Protein AF-A0AAI9TP41-F1 (afdb_monomer_lite)

Organism: Penicillium thymicola (NCBI:txid293382)

Structure (mmCIF, N/CA/C/O backbone):
data_AF-A0AAI9TP41-F1
#
_entry.id   AF-A0AAI9TP41-F1
#
loop_
_atom_site.group_PDB
_atom_site.id
_atom_site.type_symbol
_atom_site.label_atom_id
_atom_site.label_alt_id
_atom_site.label_comp_id
_atom_site.label_asym_id
_atom_site.label_entity_id
_atom_site.label_seq_id
_atom_site.pdbx_PDB_ins_code
_atom_site.Cartn_x
_atom_site.Cartn_y
_atom_site.Cartn_z
_atom_site.occupancy
_atom_site.B_iso_or_equiv
_atom_site.auth_seq_id
_atom_site.auth_comp_id
_atom_site.auth_asym_id
_atom_site.auth_atom_id
_atom_site.pdbx_PDB_model_num
ATOM 1 N N . MET A 1 1 ? -13.756 0.534 -3.628 1.00 63.97 1 MET A N 1
ATOM 2 C CA . MET A 1 1 ? -13.539 1.438 -2.480 1.00 63.97 1 MET A CA 1
ATOM 3 C C . MET A 1 1 ? -13.928 2.862 -2.880 1.00 63.97 1 MET A C 1
ATOM 5 O O . MET A 1 1 ? -13.518 3.280 -3.963 1.00 63.97 1 MET A O 1
ATOM 9 N N . PRO A 1 2 ? -14.742 3.586 -2.086 1.00 73.75 2 PRO A N 1
ATOM 10 C CA . PRO A 1 2 ? -15.076 4.992 -2.338 1.00 73.75 2 PRO A CA 1
ATOM 11 C C . PRO A 1 2 ? -13.822 5.878 -2.419 1.00 73.75 2 PRO A C 1
ATOM 13 O O . PRO A 1 2 ? -12.830 5.598 -1.751 1.00 73.75 2 PRO A O 1
ATOM 16 N N . SER A 1 3 ? -13.861 6.969 -3.194 1.00 75.44 3 SER A N 1
ATOM 17 C CA . SER A 1 3 ? -12.689 7.837 -3.445 1.00 75.44 3 SER A CA 1
ATOM 18 C C . SER A 1 3 ? -12.028 8.365 -2.160 1.00 75.44 3 SER A C 1
ATOM 20 O O . SER A 1 3 ? -10.804 8.365 -2.034 1.00 75.44 3 SER A O 1
ATOM 22 N N . ASN A 1 4 ? -12.835 8.764 -1.172 1.00 84.06 4 ASN A N 1
ATOM 23 C CA . ASN A 1 4 ? -12.335 9.275 0.109 1.00 84.06 4 ASN A CA 1
ATOM 24 C C . ASN A 1 4 ? -11.693 8.182 0.970 1.00 84.06 4 ASN A C 1
ATOM 26 O O . ASN A 1 4 ? -10.695 8.433 1.641 1.00 84.06 4 ASN A O 1
ATOM 30 N N . GLU A 1 5 ? -12.238 6.968 0.929 1.00 86.81 5 GLU A N 1
ATOM 31 C CA . GLU A 1 5 ? -11.675 5.824 1.641 1.00 86.81 5 GLU A CA 1
ATOM 32 C C . GLU A 1 5 ? -10.356 5.397 0.991 1.00 86.81 5 GLU A C 1
ATOM 34 O O . GLU A 1 5 ? -9.343 5.305 1.677 1.00 86.81 5 GLU A O 1
ATOM 39 N N . ARG A 1 6 ? -10.308 5.300 -0.346 1.00 90.06 6 ARG A N 1
ATOM 40 C CA . ARG A 1 6 ? -9.077 4.967 -1.084 1.00 90.06 6 ARG A CA 1
ATOM 41 C C . ARG A 1 6 ? -7.948 5.955 -0.791 1.00 90.06 6 ARG A C 1
ATOM 43 O O . ARG A 1 6 ? -6.801 5.539 -0.638 1.00 90.06 6 ARG A O 1
ATOM 50 N N . LYS A 1 7 ? -8.259 7.250 -0.661 1.00 92.00 7 LYS A N 1
ATOM 51 C CA . LYS A 1 7 ? -7.279 8.263 -0.243 1.00 92.00 7 LYS A CA 1
ATOM 52 C C . LYS A 1 7 ? -6.711 7.967 1.150 1.00 92.00 7 LYS A C 1
ATOM 54 O O . LYS A 1 7 ? -5.492 7.959 1.299 1.00 92.00 7 LYS A O 1
ATOM 59 N N . ARG A 1 8 ? -7.563 7.663 2.135 1.00 93.31 8 ARG A N 1
ATOM 60 C CA . ARG A 1 8 ? -7.132 7.317 3.504 1.00 93.31 8 ARG A CA 1
ATOM 61 C C . ARG A 1 8 ? -6.295 6.042 3.536 1.00 93.31 8 ARG A C 1
ATOM 63 O O . ARG A 1 8 ? -5.252 6.019 4.183 1.00 93.31 8 ARG A O 1
ATOM 70 N N . VAL A 1 9 ? -6.698 5.015 2.787 1.00 94.06 9 VAL A N 1
ATOM 71 C CA . VAL A 1 9 ? -5.926 3.770 2.672 1.00 94.06 9 VAL A CA 1
ATOM 72 C C . VAL A 1 9 ? -4.565 4.029 2.038 1.00 94.06 9 VAL A C 1
ATOM 74 O O . VAL A 1 9 ? -3.560 3.542 2.545 1.00 94.06 9 VAL A O 1
ATOM 77 N N . ARG A 1 10 ? -4.492 4.847 0.982 1.00 94.38 10 ARG A N 1
ATOM 78 C CA . ARG A 1 10 ? -3.218 5.245 0.364 1.00 94.38 10 ARG A CA 1
ATOM 79 C C . ARG A 1 10 ? -2.306 5.976 1.343 1.00 94.38 10 ARG A C 1
ATOM 81 O O . ARG A 1 10 ? -1.119 5.674 1.406 1.00 94.38 10 ARG A O 1
ATOM 88 N N . GLU A 1 11 ? -2.839 6.933 2.094 1.00 93.81 11 GLU A N 1
ATOM 89 C CA . GLU A 1 11 ? -2.076 7.676 3.103 1.00 93.81 11 GLU A CA 1
ATOM 90 C C . GLU A 1 11 ? -1.563 6.744 4.212 1.00 93.81 11 GLU A C 1
ATOM 92 O O . GLU A 1 11 ? -0.383 6.791 4.564 1.00 93.81 11 GLU A O 1
ATOM 97 N N . ALA A 1 12 ? -2.413 5.838 4.711 1.00 94.56 12 ALA A N 1
ATOM 98 C CA . ALA A 1 12 ? -2.024 4.827 5.691 1.00 94.56 12 ALA A CA 1
ATOM 99 C C . ALA A 1 12 ? -0.957 3.868 5.138 1.00 94.56 12 ALA A C 1
ATOM 101 O O . ALA A 1 12 ? 0.028 3.587 5.824 1.00 94.56 12 ALA A O 1
ATOM 102 N N . PHE A 1 13 ? -1.104 3.434 3.884 1.00 94.06 13 PHE A N 1
ATOM 103 C CA . PHE A 1 13 ? -0.147 2.580 3.188 1.00 94.06 13 PHE A CA 1
ATOM 104 C C . PHE A 1 13 ? 1.220 3.256 3.082 1.00 94.06 13 PHE A C 1
ATOM 106 O O . PHE A 1 13 ? 2.215 2.689 3.523 1.00 94.06 13 PHE A O 1
ATOM 113 N N . LEU A 1 14 ? 1.285 4.489 2.569 1.00 92.50 14 LEU A N 1
ATOM 114 C CA . LEU A 1 14 ? 2.545 5.226 2.418 1.00 92.50 14 LEU A CA 1
ATOM 115 C C . LEU A 1 14 ? 3.251 5.468 3.760 1.00 92.50 14 LEU A C 1
ATOM 117 O O . LEU A 1 14 ? 4.478 5.537 3.800 1.00 92.50 14 LEU A O 1
ATOM 121 N N . ARG A 1 15 ? 2.489 5.563 4.855 1.00 92.50 15 ARG A N 1
ATOM 122 C CA . ARG A 1 15 ? 3.020 5.711 6.214 1.00 92.50 15 ARG A CA 1
ATOM 123 C C . ARG A 1 15 ? 3.556 4.398 6.795 1.00 92.50 15 ARG A C 1
ATOM 125 O O . ARG A 1 15 ? 4.609 4.407 7.422 1.00 92.50 15 ARG A O 1
ATOM 132 N N . GLN A 1 16 ? 2.830 3.289 6.643 1.00 90.44 16 GLN A N 1
ATOM 133 C CA . GLN A 1 16 ? 3.116 2.030 7.351 1.00 90.44 16 GLN A CA 1
ATOM 134 C C . GLN A 1 16 ? 3.950 1.039 6.534 1.00 90.44 16 GLN A C 1
ATOM 136 O O . GLN A 1 16 ? 4.802 0.344 7.092 1.00 90.44 16 GLN A O 1
ATOM 141 N N . PHE A 1 17 ? 3.742 0.995 5.215 1.00 88.25 17 PHE A N 1
ATOM 142 C CA . PHE A 1 17 ? 4.400 0.044 4.323 1.00 88.25 17 PHE A CA 1
ATOM 143 C C . PHE A 1 17 ? 5.938 0.099 4.381 1.00 88.25 17 PHE A C 1
ATOM 145 O O . PHE A 1 17 ? 6.556 -0.962 4.412 1.00 88.25 17 PHE A O 1
ATOM 152 N N . PRO A 1 18 ? 6.602 1.274 4.474 1.00 87.00 18 PRO A N 1
ATOM 153 C CA . PRO A 1 18 ? 8.061 1.322 4.594 1.00 87.00 18 PRO A CA 1
ATOM 154 C C . PRO A 1 18 ? 8.606 0.573 5.814 1.00 87.00 18 PRO A C 1
ATOM 156 O O . PRO A 1 18 ? 9.684 -0.015 5.743 1.00 87.00 18 PRO A O 1
ATOM 159 N N . THR A 1 19 ? 7.878 0.597 6.932 1.00 85.62 19 THR A N 1
ATOM 160 C CA . THR A 1 19 ? 8.300 -0.043 8.183 1.00 85.62 19 THR A CA 1
ATOM 161 C C . THR A 1 19 ? 8.190 -1.557 8.079 1.00 85.62 19 THR A C 1
ATOM 163 O O . THR A 1 19 ? 9.171 -2.256 8.326 1.00 85.62 19 THR A O 1
ATOM 166 N N . ILE A 1 20 ? 7.034 -2.068 7.646 1.00 81.44 20 ILE A N 1
ATOM 167 C CA . ILE A 1 20 ? 6.820 -3.516 7.490 1.00 81.44 20 ILE A CA 1
ATOM 168 C C . ILE A 1 20 ? 7.731 -4.099 6.400 1.00 81.44 20 ILE A C 1
ATOM 170 O O . ILE A 1 20 ? 8.318 -5.162 6.590 1.00 81.44 20 ILE A O 1
ATOM 174 N N . TRP A 1 21 ? 7.947 -3.350 5.312 1.00 80.31 21 TRP A N 1
ATOM 175 C CA . TRP A 1 21 ? 8.835 -3.728 4.219 1.00 80.31 21 TRP A CA 1
ATOM 176 C C . TRP A 1 21 ? 10.269 -3.947 4.718 1.00 80.31 21 TRP A C 1
ATOM 178 O O . TRP A 1 21 ? 10.886 -4.973 4.430 1.00 80.31 21 TRP A O 1
ATOM 188 N N . LYS A 1 22 ? 10.793 -3.008 5.519 1.00 79.81 22 LYS A N 1
ATOM 189 C CA . LYS A 1 22 ? 12.133 -3.113 6.123 1.00 79.81 22 LYS A CA 1
ATOM 190 C C . LYS A 1 22 ? 12.266 -4.311 7.057 1.00 79.81 22 LYS A C 1
ATOM 192 O O . LYS A 1 22 ? 13.326 -4.923 7.106 1.00 79.81 22 LYS A O 1
ATOM 197 N N . MET A 1 23 ? 11.200 -4.650 7.775 1.00 77.81 23 MET A N 1
ATOM 198 C CA . MET A 1 23 ? 11.171 -5.793 8.687 1.00 77.81 23 MET A CA 1
ATOM 199 C C . MET A 1 23 ? 11.059 -7.147 7.963 1.00 77.81 23 MET A C 1
ATOM 201 O O . MET A 1 23 ? 11.091 -8.177 8.625 1.00 77.81 23 MET A O 1
ATOM 205 N N . GLY A 1 24 ? 10.931 -7.169 6.629 1.00 74.12 24 GLY A N 1
ATOM 206 C CA . GLY A 1 24 ? 10.765 -8.407 5.861 1.00 74.12 24 GLY A CA 1
ATOM 207 C C . GLY A 1 24 ? 9.324 -8.906 5.777 1.00 74.12 24 GLY A C 1
ATOM 208 O O . GLY A 1 24 ? 9.077 -9.990 5.257 1.00 74.12 24 GLY A O 1
ATOM 209 N N . TYR A 1 25 ? 8.358 -8.118 6.257 1.00 73.62 25 TYR A N 1
ATOM 210 C CA . TYR A 1 25 ? 6.939 -8.439 6.157 1.00 73.62 25 TYR A CA 1
ATOM 211 C C . TYR A 1 25 ? 6.423 -7.989 4.798 1.00 73.62 25 TYR A C 1
ATOM 213 O O . TYR A 1 25 ? 6.121 -6.812 4.580 1.00 73.62 25 TYR A O 1
ATOM 221 N N . PHE A 1 26 ? 6.314 -8.946 3.882 1.00 73.31 26 PHE A N 1
ATOM 222 C CA . PHE A 1 26 ? 5.750 -8.712 2.565 1.00 73.31 26 PHE A CA 1
ATOM 223 C C . PHE A 1 26 ? 4.744 -9.810 2.210 1.00 73.31 26 PHE A C 1
ATOM 225 O O . PHE A 1 26 ? 5.085 -10.986 2.370 1.00 73.31 26 PHE A O 1
ATOM 232 N N . PRO A 1 27 ? 3.512 -9.462 1.781 1.00 69.19 27 PRO A N 1
ATOM 233 C CA . PRO A 1 27 ? 2.555 -10.467 1.344 1.00 69.19 27 PRO A CA 1
ATOM 234 C C . PRO A 1 27 ? 3.131 -11.237 0.158 1.00 69.19 27 PRO A C 1
ATOM 236 O O . PRO A 1 27 ? 3.742 -10.644 -0.731 1.00 69.19 27 PRO A O 1
ATOM 239 N N . GLU A 1 28 ? 2.899 -12.549 0.136 1.00 70.25 28 GLU A N 1
ATOM 240 C CA . GLU A 1 28 ? 3.333 -13.437 -0.952 1.00 70.25 28 GLU A CA 1
ATOM 241 C C . GLU A 1 28 ? 2.878 -12.898 -2.318 1.00 70.25 28 GLU A C 1
ATOM 243 O O . GLU A 1 28 ? 3.634 -12.869 -3.290 1.00 70.25 28 GLU A O 1
ATOM 248 N N . LYS A 1 29 ? 1.646 -12.372 -2.352 1.00 79.38 29 LYS A N 1
ATOM 249 C CA . LYS A 1 29 ? 1.067 -11.699 -3.509 1.00 79.38 29 LYS A CA 1
ATOM 250 C C . LYS A 1 29 ? 0.675 -10.255 -3.173 1.00 79.38 29 LYS A C 1
ATOM 252 O O . LYS A 1 29 ? -0.379 -10.038 -2.562 1.00 79.38 29 LYS A O 1
ATOM 257 N N . PRO A 1 30 ? 1.453 -9.259 -3.629 1.00 82.81 30 PRO A N 1
ATOM 258 C CA . PRO A 1 30 ? 1.104 -7.842 -3.527 1.00 82.81 30 PRO A CA 1
ATOM 259 C C . PRO A 1 30 ? -0.167 -7.605 -4.327 1.00 82.81 30 PRO A C 1
ATOM 261 O O . PRO A 1 30 ? -0.193 -7.765 -5.545 1.00 82.81 30 PRO A O 1
ATOM 264 N N . SER A 1 31 ? -1.259 -7.373 -3.612 1.00 88.50 31 SER A N 1
ATOM 265 C CA . SER A 1 31 ? -2.597 -7.370 -4.192 1.00 88.50 31 SER A CA 1
ATOM 266 C C . SER A 1 31 ? -3.565 -6.601 -3.300 1.00 88.50 31 SER A C 1
ATOM 268 O O . SER A 1 31 ? -3.354 -6.542 -2.084 1.00 88.50 31 SER A O 1
ATOM 270 N N . PRO A 1 32 ? -4.687 -6.093 -3.834 1.00 89.81 32 PRO A N 1
ATOM 271 C CA . PRO A 1 32 ? -5.714 -5.467 -3.005 1.00 89.81 32 PRO A CA 1
ATOM 272 C C . PRO A 1 32 ? -6.239 -6.403 -1.904 1.00 89.81 32 PRO A C 1
ATOM 274 O O . PRO A 1 32 ? -6.526 -5.953 -0.804 1.00 89.81 32 PRO A O 1
ATOM 277 N N . SER A 1 33 ? -6.286 -7.717 -2.158 1.00 89.25 33 SER A N 1
ATOM 278 C CA . SER A 1 33 ? -6.702 -8.737 -1.179 1.00 89.25 33 SER A CA 1
ATOM 279 C C . SER A 1 33 ? -5.753 -8.907 0.008 1.00 89.25 33 SER A C 1
ATOM 281 O O . SER A 1 33 ? -6.124 -9.530 0.996 1.00 89.25 33 SER A O 1
ATOM 283 N N . SER A 1 34 ? -4.535 -8.370 -0.077 1.00 89.75 34 SER A N 1
ATOM 284 C CA . SER A 1 34 ? -3.572 -8.373 1.030 1.00 89.75 34 SER A CA 1
ATOM 285 C C . SER A 1 34 ? -3.673 -7.133 1.926 1.00 89.75 34 SER A C 1
ATOM 287 O O . SER A 1 34 ? -2.883 -6.995 2.858 1.00 89.75 34 SER A O 1
ATOM 289 N N . LEU A 1 35 ? -4.650 -6.250 1.674 1.00 91.44 35 LEU A N 1
ATOM 290 C CA . LEU A 1 35 ? -4.964 -5.092 2.508 1.00 91.44 35 LEU A CA 1
ATOM 291 C C . LEU A 1 35 ? -6.368 -5.208 3.091 1.00 91.44 35 LEU A C 1
ATOM 293 O O . LEU A 1 35 ? -7.348 -5.366 2.365 1.00 91.44 35 LEU A O 1
ATOM 297 N N . ILE A 1 36 ? -6.466 -5.044 4.405 1.00 92.06 36 ILE A N 1
ATOM 298 C CA . ILE A 1 36 ? -7.739 -4.902 5.106 1.00 92.06 36 ILE A CA 1
ATOM 299 C C . ILE A 1 36 ? -7.766 -3.515 5.735 1.00 92.06 36 ILE A C 1
ATOM 301 O O . ILE A 1 36 ? -6.900 -3.167 6.537 1.00 92.06 36 ILE A O 1
ATOM 305 N N . TRP A 1 37 ? -8.758 -2.720 5.350 1.00 93.88 37 TRP A N 1
ATOM 306 C CA . TRP A 1 37 ? -8.991 -1.396 5.908 1.00 93.88 37 TRP A CA 1
ATOM 307 C C . TRP A 1 37 ? -10.108 -1.454 6.947 1.00 93.88 37 TRP A C 1
ATOM 309 O O . TRP A 1 37 ? -11.231 -1.844 6.629 1.00 93.88 37 TRP A O 1
ATOM 319 N N . ASP A 1 38 ? -9.805 -1.048 8.178 1.00 92.88 38 ASP A N 1
ATOM 320 C CA . ASP A 1 38 ? -10.802 -0.883 9.229 1.00 92.88 38 ASP A CA 1
ATOM 321 C C . ASP A 1 38 ? -11.245 0.584 9.298 1.00 92.88 38 ASP A C 1
ATOM 323 O O . ASP A 1 38 ? -10.530 1.459 9.790 1.00 92.88 38 ASP A O 1
ATOM 327 N N . ASN A 1 39 ? -12.456 0.848 8.806 1.00 88.38 39 ASN A N 1
ATOM 328 C CA . ASN A 1 39 ? -13.055 2.181 8.802 1.00 88.38 39 ASN A CA 1
ATOM 329 C C . ASN A 1 39 ? -13.316 2.746 10.210 1.00 88.38 39 ASN A C 1
ATOM 331 O O . ASN A 1 39 ? -13.364 3.967 10.355 1.00 88.38 39 ASN A O 1
ATOM 335 N N . ASN A 1 40 ? -13.487 1.897 11.228 1.00 90.56 40 ASN A N 1
ATOM 336 C CA . ASN A 1 40 ? -13.821 2.338 12.584 1.00 90.56 40 ASN A CA 1
ATOM 337 C C . ASN A 1 40 ? -12.587 2.850 13.326 1.00 90.56 40 ASN A C 1
ATOM 339 O O . ASN A 1 40 ? -12.653 3.850 14.037 1.00 90.56 40 ASN A O 1
ATOM 343 N N . THR A 1 41 ? -11.457 2.166 13.151 1.00 91.62 41 THR A N 1
ATOM 344 C CA . THR A 1 41 ? -10.195 2.495 13.831 1.00 91.62 41 THR A CA 1
ATOM 345 C C . THR A 1 41 ? -9.245 3.313 12.957 1.00 91.62 41 THR A C 1
ATOM 347 O O . THR A 1 41 ? -8.306 3.925 13.464 1.00 91.62 41 THR A O 1
ATOM 350 N N . GLY A 1 42 ? -9.466 3.339 11.639 1.00 88.88 42 GLY A N 1
ATOM 351 C CA . GLY A 1 42 ? -8.534 3.921 10.677 1.00 88.88 42 GLY A CA 1
ATOM 352 C C . GLY A 1 42 ? -7.240 3.111 10.532 1.00 88.88 42 GLY A C 1
ATOM 353 O O . GLY A 1 42 ? -6.210 3.659 10.120 1.00 88.88 42 GLY A O 1
ATOM 354 N N . ALA A 1 43 ? -7.269 1.831 10.913 1.00 92.38 43 ALA A N 1
ATOM 355 C CA . ALA A 1 43 ? -6.134 0.927 10.819 1.00 92.38 43 ALA A CA 1
ATOM 356 C C . ALA A 1 43 ? -6.078 0.241 9.446 1.00 92.38 43 ALA A C 1
ATOM 358 O O . ALA A 1 43 ? -7.090 -0.186 8.889 1.00 92.38 43 ALA A O 1
ATOM 359 N N . LEU A 1 44 ? -4.860 0.117 8.914 1.00 93.62 44 LEU A N 1
ATOM 360 C CA . LEU A 1 44 ? -4.567 -0.669 7.723 1.00 93.62 44 LEU A CA 1
ATOM 361 C C . LEU A 1 44 ? -3.809 -1.926 8.149 1.00 93.62 44 LEU A C 1
ATOM 363 O O . LEU A 1 44 ? -2.726 -1.839 8.725 1.00 93.62 44 LEU A O 1
ATOM 367 N N . TYR A 1 45 ? -4.380 -3.085 7.854 1.00 91.19 45 TYR A N 1
ATOM 368 C CA . TYR A 1 45 ? -3.761 -4.375 8.112 1.00 91.19 45 TYR A CA 1
ATOM 369 C C . TYR A 1 45 ? -3.241 -4.965 6.809 1.00 91.19 45 TYR A C 1
ATOM 371 O O . TYR A 1 45 ? -3.933 -4.981 5.791 1.00 91.19 45 TYR A O 1
ATOM 379 N N . PHE A 1 46 ? -2.022 -5.482 6.872 1.00 88.62 46 PHE A N 1
ATOM 380 C CA . PHE A 1 46 ? -1.418 -6.276 5.814 1.00 88.62 46 PHE A CA 1
ATOM 381 C C . PHE A 1 46 ? -1.629 -7.747 6.173 1.00 88.62 46 PHE A C 1
ATOM 383 O O . PHE A 1 46 ? -1.421 -8.124 7.325 1.00 88.62 46 PHE A O 1
ATOM 390 N N . VAL A 1 47 ? -2.083 -8.567 5.226 1.00 87.12 47 VAL A N 1
ATOM 391 C CA . VAL A 1 47 ? -2.407 -9.987 5.455 1.00 87.12 47 VAL A CA 1
ATOM 392 C C . VAL A 1 47 ? -1.842 -10.873 4.344 1.00 87.12 47 VAL A C 1
ATOM 394 O O . VAL A 1 47 ? -1.442 -10.381 3.293 1.00 87.12 47 VAL A O 1
ATOM 397 N N . GLY A 1 48 ? -1.828 -12.193 4.558 1.00 79.38 48 GLY A N 1
ATOM 398 C CA . GLY A 1 48 ? -1.350 -13.151 3.551 1.00 79.38 48 GLY A CA 1
ATOM 399 C C . GLY A 1 48 ? 0.162 -13.395 3.585 1.00 79.38 48 GLY A C 1
ATOM 400 O O . GLY A 1 48 ? 0.796 -13.504 2.542 1.00 79.38 48 GLY A O 1
ATOM 401 N N . PHE A 1 49 ? 0.742 -13.489 4.785 1.00 76.50 49 PHE A N 1
ATOM 402 C CA . PHE A 1 49 ? 2.171 -13.759 5.009 1.00 76.50 49 PH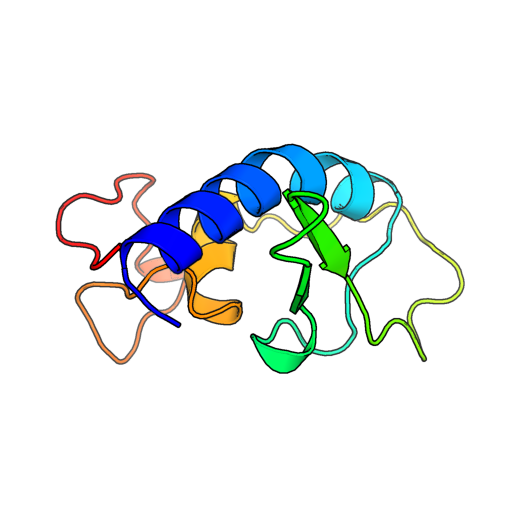E A CA 1
ATOM 403 C C . PHE A 1 49 ? 2.516 -15.257 5.103 1.00 76.50 49 PHE A C 1
ATOM 405 O O . PHE A 1 49 ? 3.464 -15.619 5.798 1.00 76.50 49 PHE A O 1
ATOM 412 N N . ARG A 1 50 ? 1.710 -16.144 4.499 1.00 64.50 50 ARG A N 1
ATOM 413 C CA . ARG A 1 50 ? 1.766 -17.597 4.759 1.00 64.50 50 ARG A CA 1
ATOM 414 C C . ARG A 1 50 ? 3.167 -18.183 4.527 1.00 64.50 50 ARG A C 1
ATOM 416 O O . ARG A 1 50 ? 3.608 -18.976 5.352 1.00 64.50 50 ARG A O 1
ATOM 423 N N . ASP A 1 51 ? 3.868 -17.698 3.505 1.00 63.97 51 ASP A N 1
ATOM 424 C CA . ASP A 1 51 ? 5.202 -18.174 3.118 1.00 63.97 51 ASP A CA 1
ATOM 425 C C . ASP A 1 51 ? 6.317 -17.144 3.388 1.00 63.97 51 ASP A C 1
ATOM 427 O O . ASP A 1 51 ? 7.437 -17.271 2.901 1.00 63.97 51 ASP A O 1
ATOM 431 N N . SER A 1 52 ? 6.037 -16.110 4.188 1.00 62.62 52 SER A N 1
ATOM 432 C CA . SER A 1 52 ? 6.990 -15.024 4.477 1.00 62.62 52 SER A CA 1
ATOM 433 C C . SER A 1 52 ? 7.951 -15.345 5.633 1.00 62.62 52 SER A C 1
ATOM 435 O O . SER A 1 52 ? 8.627 -14.444 6.130 1.00 62.62 52 SER A O 1
ATOM 437 N N . MET A 1 53 ? 8.005 -16.603 6.093 1.00 64.62 53 MET A N 1
ATOM 438 C CA . MET A 1 53 ? 8.941 -17.040 7.130 1.00 64.62 53 MET A CA 1
ATOM 439 C C . MET A 1 53 ? 10.184 -17.725 6.539 1.00 64.62 53 MET A C 1
ATOM 441 O O . MET A 1 53 ? 10.043 -18.627 5.715 1.00 64.62 53 MET A O 1
ATOM 445 N N . PRO A 1 54 ? 11.395 -17.390 7.023 1.00 69.25 54 PRO A N 1
ATOM 446 C CA . PRO A 1 54 ? 11.682 -16.379 8.045 1.00 69.25 54 PRO A CA 1
ATOM 447 C C . PRO A 1 54 ? 11.533 -14.949 7.502 1.00 69.25 54 PRO A C 1
ATOM 449 O O . PRO A 1 54 ? 11.839 -14.696 6.339 1.00 69.25 54 PRO A O 1
ATOM 452 N N . PHE A 1 55 ? 11.129 -14.004 8.361 1.00 67.00 55 PHE A N 1
ATOM 453 C CA . PHE A 1 55 ? 11.114 -12.579 8.018 1.00 67.00 55 PHE A CA 1
ATOM 454 C C . PHE A 1 55 ? 12.547 -12.102 7.777 1.00 67.00 55 PHE A C 1
ATOM 456 O O . PHE A 1 55 ? 13.295 -11.809 8.711 1.00 67.00 55 PHE A O 1
ATOM 463 N N . GLN A 1 56 ? 12.958 -12.078 6.514 1.00 67.38 56 GLN A N 1
ATOM 464 C CA . GLN A 1 56 ? 14.265 -11.577 6.116 1.00 67.38 56 GLN A CA 1
ATOM 465 C C . GLN A 1 56 ? 14.128 -10.107 5.722 1.00 67.38 56 GLN A C 1
ATOM 467 O O . GLN A 1 56 ? 13.275 -9.793 4.887 1.00 67.38 56 GLN A O 1
ATOM 472 N N . PRO A 1 57 ? 14.952 -9.199 6.284 1.00 68.44 57 PRO A N 1
ATOM 473 C CA . PRO A 1 57 ? 14.956 -7.801 5.885 1.00 68.44 57 PRO A CA 1
ATOM 474 C C . PRO A 1 57 ? 15.028 -7.693 4.369 1.00 68.44 57 PRO A C 1
ATOM 476 O O . PRO A 1 57 ? 15.914 -8.270 3.730 1.00 68.44 57 PRO A O 1
ATOM 479 N N . ASN A 1 58 ? 14.073 -6.972 3.787 1.00 65.38 58 ASN A N 1
ATOM 480 C CA . ASN A 1 58 ? 13.923 -6.925 2.344 1.00 65.38 58 ASN A CA 1
ATOM 481 C C . ASN A 1 58 ? 14.924 -5.918 1.751 1.00 65.38 58 ASN A C 1
ATOM 483 O O . ASN A 1 58 ? 14.572 -4.831 1.294 1.00 65.38 58 ASN A O 1
ATOM 487 N N . ASN A 1 59 ? 16.206 -6.292 1.800 1.00 62.00 59 ASN A N 1
ATOM 488 C CA . ASN A 1 59 ? 17.352 -5.515 1.321 1.00 62.00 59 ASN A CA 1
ATOM 489 C C . ASN A 1 59 ? 17.479 -5.537 -0.215 1.00 62.00 59 ASN A C 1
ATOM 491 O O . ASN A 1 59 ? 18.407 -4.948 -0.765 1.00 62.00 59 ASN A O 1
ATOM 495 N N . GLN A 1 60 ? 16.584 -6.250 -0.914 1.00 56.66 60 GLN A N 1
ATOM 496 C CA . GLN A 1 60 ? 16.756 -6.600 -2.327 1.00 56.66 60 GLN A CA 1
ATOM 497 C C . GLN A 1 60 ? 15.802 -5.882 -3.286 1.00 56.66 60 GLN A C 1
ATOM 499 O O . GLN A 1 60 ? 16.171 -5.665 -4.445 1.00 56.66 60 GLN A O 1
ATOM 504 N N . SER A 1 61 ? 14.594 -5.485 -2.865 1.00 66.25 61 SER A N 1
ATOM 505 C CA . SER A 1 61 ? 13.722 -4.772 -3.805 1.00 66.25 61 SER A CA 1
ATOM 506 C C . SER A 1 61 ? 14.210 -3.353 -4.022 1.00 66.25 61 SER A C 1
ATOM 508 O O . SER A 1 61 ? 14.167 -2.503 -3.136 1.00 66.25 61 SER A O 1
ATOM 510 N N . ARG A 1 62 ? 14.596 -3.087 -5.265 1.00 70.19 62 ARG A N 1
ATOM 511 C CA . ARG A 1 62 ? 14.861 -1.741 -5.773 1.00 70.19 62 ARG A CA 1
ATOM 512 C C . ARG A 1 62 ? 13.576 -0.992 -6.149 1.00 70.19 62 ARG A C 1
ATOM 514 O O . ARG A 1 62 ? 13.670 0.106 -6.683 1.00 70.19 62 ARG A O 1
ATOM 521 N N . LYS A 1 63 ? 12.388 -1.583 -5.942 1.00 83.06 63 LYS A N 1
ATOM 522 C CA . LYS A 1 63 ? 11.110 -0.967 -6.326 1.00 83.06 63 LYS A CA 1
ATOM 523 C C . LYS A 1 63 ? 10.774 0.181 -5.362 1.00 83.06 63 LYS A C 1
ATOM 525 O O . LYS A 1 63 ? 10.594 -0.083 -4.170 1.00 83.06 63 LYS A O 1
ATOM 530 N N . PRO A 1 64 ? 10.657 1.432 -5.845 1.00 85.88 64 PRO A N 1
ATOM 531 C CA . PRO A 1 64 ? 10.304 2.570 -5.002 1.00 85.88 64 PRO A CA 1
ATOM 532 C C . PRO A 1 64 ? 8.933 2.395 -4.343 1.00 85.88 64 PRO A C 1
ATOM 534 O O . PRO A 1 64 ? 8.027 1.806 -4.929 1.00 85.88 64 PRO A O 1
ATOM 537 N N . LEU A 1 65 ? 8.745 2.974 -3.153 1.00 84.81 65 LEU A N 1
ATOM 538 C CA . LEU A 1 65 ? 7.511 2.856 -2.363 1.00 84.81 65 LEU A CA 1
ATOM 539 C C . LEU A 1 65 ? 6.236 3.126 -3.179 1.00 84.81 65 LEU A C 1
ATOM 541 O O . LEU A 1 65 ? 5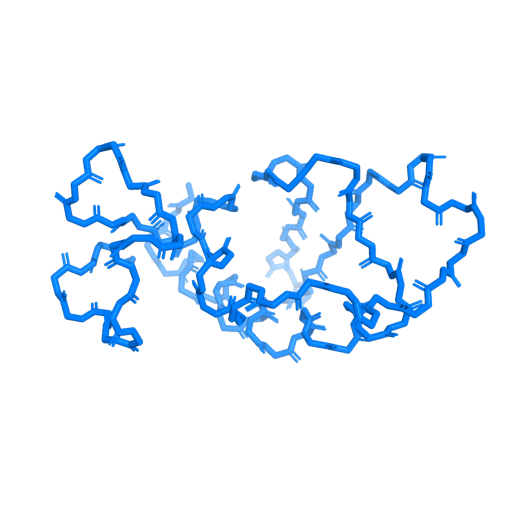.307 2.326 -3.176 1.00 84.81 65 LEU A O 1
ATOM 545 N N . LYS A 1 66 ? 6.189 4.254 -3.894 1.00 88.81 66 LYS A N 1
ATOM 546 C CA . LYS A 1 66 ? 4.996 4.668 -4.651 1.00 88.81 66 LYS A CA 1
ATOM 547 C C . LYS A 1 66 ? 4.723 3.773 -5.861 1.00 88.81 66 LYS A C 1
ATOM 549 O O . LYS A 1 66 ? 3.574 3.654 -6.274 1.00 88.81 66 LYS A O 1
ATOM 554 N N . ALA A 1 67 ? 5.747 3.105 -6.391 1.00 89.56 67 ALA A N 1
ATOM 555 C CA . ALA A 1 67 ? 5.591 2.174 -7.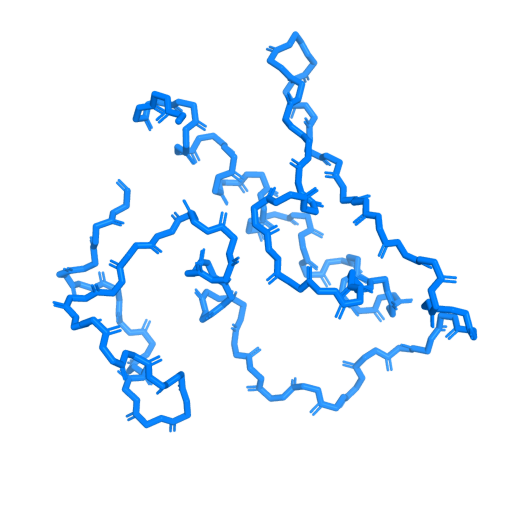500 1.00 89.56 67 ALA A CA 1
ATOM 556 C C . ALA A 1 67 ? 4.821 0.904 -7.096 1.00 89.56 67 ALA A C 1
ATOM 558 O O . ALA A 1 67 ? 4.406 0.160 -7.977 1.00 89.56 67 ALA A O 1
ATOM 559 N N . TRP A 1 68 ? 4.628 0.651 -5.794 1.00 89.19 68 TRP A N 1
ATOM 560 C CA . TRP A 1 68 ? 3.782 -0.432 -5.284 1.00 89.19 68 TRP A CA 1
ATOM 561 C C . TRP A 1 68 ? 2.287 -0.103 -5.273 1.00 89.19 68 TRP A C 1
ATOM 563 O O . TRP A 1 68 ? 1.474 -1.013 -5.196 1.00 89.19 68 TRP A O 1
ATOM 573 N N . LEU A 1 69 ? 1.894 1.173 -5.342 1.00 92.12 69 LEU A N 1
ATOM 574 C CA . LEU A 1 69 ? 0.484 1.569 -5.230 1.00 92.12 69 LEU A CA 1
ATOM 575 C C . LEU A 1 69 ? -0.452 0.879 -6.249 1.00 92.12 69 LEU A C 1
ATOM 577 O O . LEU A 1 69 ? -1.565 0.531 -5.846 1.00 92.12 69 LEU A O 1
ATOM 581 N N . PRO A 1 70 ? -0.050 0.640 -7.516 1.00 91.25 70 PRO A N 1
ATOM 582 C CA . PRO A 1 70 ? -0.877 -0.093 -8.475 1.00 91.25 70 PRO A CA 1
ATOM 583 C C . PRO A 1 70 ? -1.130 -1.543 -8.089 1.00 91.25 70 PRO A C 1
ATOM 585 O O . PRO A 1 70 ? -2.260 -2.008 -8.220 1.00 91.25 70 PRO A O 1
ATOM 588 N N . ASP A 1 71 ? -0.123 -2.231 -7.546 1.00 89.75 71 ASP A N 1
ATOM 589 C CA . ASP A 1 71 ? -0.251 -3.623 -7.107 1.00 89.75 71 ASP A CA 1
ATOM 590 C C . ASP A 1 71 ? -1.349 -3.774 -6.041 1.00 89.75 71 ASP A C 1
ATOM 592 O O . ASP A 1 71 ? -1.968 -4.823 -5.930 1.00 89.75 71 ASP A O 1
ATOM 596 N N . PHE A 1 72 ? -1.644 -2.708 -5.293 1.00 90.75 72 PHE A N 1
ATOM 597 C CA . PHE A 1 72 ? -2.661 -2.681 -4.245 1.00 90.75 72 PHE A CA 1
ATOM 598 C C . PHE A 1 72 ? -3.978 -1.968 -4.646 1.00 90.75 72 PHE A C 1
ATOM 600 O O . PHE A 1 72 ? -4.812 -1.723 -3.779 1.00 90.75 72 PHE A O 1
ATOM 607 N N . ASP A 1 73 ? -4.196 -1.618 -5.928 1.00 91.19 73 ASP A N 1
ATOM 608 C CA . ASP A 1 73 ? -5.324 -0.774 -6.423 1.00 91.19 73 ASP A CA 1
ATOM 609 C C . ASP A 1 73 ? -5.464 0.564 -5.658 1.00 91.19 73 ASP A C 1
ATOM 611 O O . ASP A 1 73 ? -6.545 1.151 -5.530 1.00 91.19 73 ASP A O 1
ATOM 615 N N . LEU A 1 74 ? -4.337 1.080 -5.154 1.00 92.88 74 LEU A N 1
ATOM 616 C CA . LEU A 1 74 ? -4.252 2.369 -4.468 1.00 92.88 74 LEU A CA 1
ATOM 617 C C . LEU A 1 74 ? -3.895 3.510 -5.415 1.00 92.88 74 LEU A C 1
ATOM 619 O O . LEU A 1 74 ? -4.016 4.666 -5.028 1.00 92.88 74 LEU A O 1
ATOM 623 N N . ALA A 1 75 ? -3.457 3.229 -6.634 1.00 92.12 75 ALA A N 1
ATOM 624 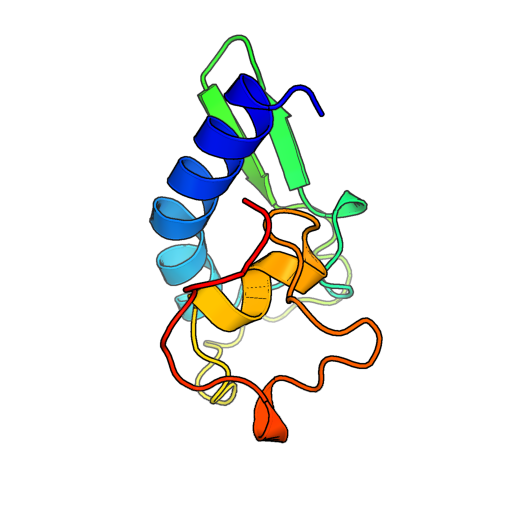C CA . ALA A 1 75 ? -3.341 4.202 -7.712 1.00 92.12 75 ALA A CA 1
ATOM 625 C C . ALA A 1 75 ? -3.386 3.458 -9.046 1.00 92.12 75 ALA A C 1
ATOM 627 O O . ALA A 1 75 ? -2.965 2.308 -9.110 1.00 92.12 75 ALA A O 1
ATOM 628 N N . ARG A 1 76 ? -3.861 4.096 -10.114 1.00 91.12 76 ARG A N 1
ATOM 629 C CA . ARG A 1 76 ? -3.779 3.531 -11.463 1.00 91.12 76 ARG A CA 1
ATOM 630 C C . ARG A 1 76 ? -2.845 4.379 -12.321 1.00 91.12 76 ARG A C 1
ATOM 632 O O . ARG A 1 76 ? -3.060 5.593 -12.397 1.00 91.12 76 ARG A O 1
ATOM 639 N N . PRO A 1 77 ? -1.815 3.772 -12.925 1.00 91.06 77 PRO A N 1
ATOM 640 C CA . PRO A 1 77 ? -0.966 4.461 -13.883 1.00 91.06 77 PRO A CA 1
ATOM 641 C C . PRO A 1 77 ? -1.786 4.861 -15.125 1.00 91.06 77 PRO A C 1
ATOM 643 O O . PRO A 1 77 ? -2.859 4.300 -15.357 1.00 91.06 77 PRO A O 1
ATOM 646 N N . PRO A 1 78 ? -1.313 5.841 -15.911 1.00 87.94 78 PRO A N 1
ATOM 647 C CA . PRO A 1 78 ? -2.023 6.320 -17.099 1.00 87.94 78 PRO A CA 1
ATOM 648 C C . PRO A 1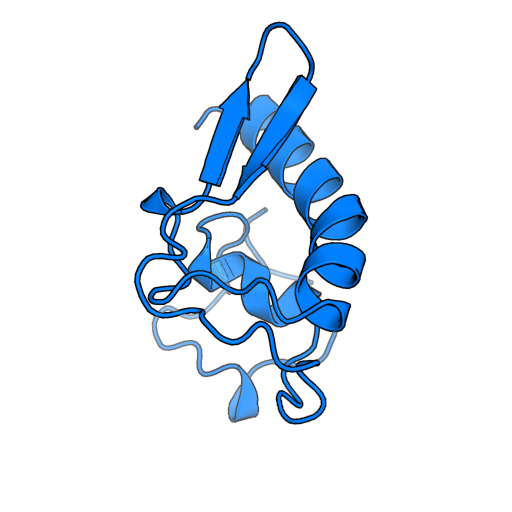 78 ? -2.099 5.284 -18.232 1.00 87.94 78 PRO A C 1
ATOM 650 O O . PRO A 1 78 ? -2.959 5.404 -19.098 1.00 87.94 78 PRO A O 1
ATOM 653 N N . GLN A 1 79 ? -1.223 4.277 -18.218 1.00 86.81 79 GLN A N 1
ATOM 654 C CA . GLN A 1 79 ? -1.173 3.196 -19.203 1.00 86.81 79 GLN A CA 1
ATOM 655 C C . GLN A 1 79 ? -1.535 1.849 -18.566 1.00 86.81 79 GLN A C 1
ATOM 657 O O . GLN A 1 79 ? -1.185 1.592 -17.411 1.00 86.81 79 GLN A O 1
ATOM 662 N N . GLU A 1 80 ? -2.238 0.998 -19.315 1.00 82.62 80 GLU A N 1
ATOM 663 C CA . GLU A 1 80 ? -2.727 -0.299 -18.828 1.00 82.62 80 GLU A CA 1
ATOM 664 C C . GLU A 1 80 ? -1.603 -1.332 -18.648 1.00 82.62 80 GLU A C 1
ATOM 666 O O . GLU A 1 80 ? -1.650 -2.140 -17.723 1.00 82.62 80 GLU A O 1
ATOM 671 N N . ASP A 1 81 ? -0.557 -1.271 -19.472 1.00 86.50 81 ASP A N 1
ATOM 672 C CA . ASP A 1 81 ? 0.587 -2.187 -19.503 1.00 86.50 81 ASP A CA 1
ATOM 673 C C . ASP A 1 81 ? 1.780 -1.701 -18.658 1.00 86.50 81 ASP A C 1
ATOM 675 O O . ASP A 1 81 ? 2.938 -1.976 -18.963 1.00 86.50 81 ASP A O 1
ATOM 679 N N . PHE A 1 82 ? 1.509 -0.984 -17.565 1.00 86.94 82 PHE A N 1
ATOM 680 C CA . PHE A 1 82 ? 2.533 -0.397 -16.700 1.00 86.94 82 PHE A CA 1
ATOM 681 C C . PHE A 1 82 ? 3.530 -1.423 -16.130 1.00 86.94 82 PHE A C 1
ATOM 683 O O . PHE A 1 82 ? 3.201 -2.287 -15.312 1.00 86.94 82 PHE A O 1
ATOM 690 N N . ILE A 1 83 ? 4.800 -1.239 -16.475 1.00 88.31 83 ILE A N 1
ATOM 691 C CA . ILE A 1 83 ? 5.966 -1.953 -15.972 1.00 88.31 83 ILE A CA 1
ATOM 692 C C . ILE A 1 83 ? 6.797 -0.975 -15.140 1.00 88.31 83 ILE A C 1
ATOM 694 O O . ILE A 1 83 ? 7.543 -0.147 -15.662 1.00 88.31 83 ILE A O 1
ATOM 698 N N . TRP A 1 84 ? 6.769 -1.128 -13.814 1.00 87.56 84 TRP A N 1
ATOM 699 C CA . TRP A 1 84 ? 7.438 -0.192 -12.896 1.00 87.56 84 TRP A CA 1
ATOM 700 C C . TRP A 1 84 ? 8.930 0.049 -13.187 1.00 87.56 84 TRP A C 1
ATOM 702 O O . TRP A 1 84 ? 9.437 1.120 -12.887 1.00 87.56 84 TRP A O 1
ATOM 712 N N . ARG A 1 85 ? 9.656 -0.922 -13.758 1.00 86.50 85 ARG A N 1
ATOM 713 C CA . ARG A 1 85 ? 11.084 -0.761 -14.099 1.00 86.50 85 ARG A CA 1
ATOM 714 C C . ARG A 1 85 ? 11.333 0.135 -15.311 1.00 86.50 85 ARG A C 1
ATOM 716 O O . ARG A 1 85 ? 12.458 0.591 -15.476 1.00 86.50 85 ARG A O 1
ATOM 723 N N . LYS A 1 86 ? 10.335 0.298 -16.177 1.00 88.56 86 LYS A N 1
ATOM 724 C CA . LYS A 1 86 ? 10.440 1.026 -17.448 1.00 88.56 86 LYS A CA 1
ATOM 725 C C . LYS A 1 86 ? 9.703 2.358 -17.390 1.00 88.56 86 LYS A C 1
ATOM 727 O O . LYS A 1 86 ? 10.227 3.362 -17.850 1.00 88.56 86 LYS A O 1
ATOM 732 N N . ASP A 1 87 ? 8.526 2.352 -16.774 1.00 87.06 87 ASP A N 1
ATOM 733 C CA . ASP A 1 87 ? 7.545 3.426 -16.937 1.00 87.06 87 ASP A CA 1
ATOM 734 C C . ASP A 1 87 ? 7.457 4.358 -15.728 1.00 87.06 87 ASP A C 1
ATOM 736 O O . ASP A 1 87 ? 6.868 5.436 -15.792 1.00 87.06 87 ASP A O 1
ATOM 740 N N . TYR A 1 88 ? 8.021 3.952 -14.589 1.00 88.19 88 TYR A N 1
ATOM 741 C CA . TYR A 1 88 ? 7.989 4.765 -13.383 1.00 88.19 88 TYR A CA 1
ATOM 742 C C . TYR A 1 88 ? 9.056 5.864 -13.441 1.00 88.19 88 TYR A C 1
ATOM 744 O O . TYR A 1 88 ? 10.250 5.590 -13.362 1.00 88.19 88 TYR A O 1
ATOM 752 N N . THR A 1 89 ? 8.610 7.117 -13.506 1.00 86.56 89 THR A N 1
ATOM 753 C CA . THR A 1 89 ? 9.470 8.311 -13.590 1.00 86.56 89 THR A CA 1
ATOM 754 C C . THR A 1 89 ? 9.578 9.072 -12.266 1.00 86.56 89 THR A C 1
ATOM 756 O O . THR A 1 89 ? 9.900 10.255 -12.261 1.00 86.56 89 THR A O 1
ATOM 759 N N . GLU A 1 90 ? 9.226 8.443 -11.137 1.00 82.75 90 GLU A N 1
ATOM 760 C CA . GLU A 1 90 ? 9.059 9.079 -9.810 1.00 82.75 90 GLU A CA 1
ATOM 761 C C . GLU A 1 90 ? 7.965 10.158 -9.720 1.00 82.75 90 GLU A C 1
ATOM 763 O O . GLU A 1 90 ? 7.510 10.508 -8.625 1.00 82.75 90 GLU A O 1
ATOM 768 N N . ASN A 1 91 ? 7.470 10.614 -10.867 1.00 85.44 91 ASN A N 1
ATOM 769 C CA . ASN A 1 91 ? 6.357 11.521 -11.016 1.00 85.44 91 ASN A CA 1
ATOM 770 C C . ASN A 1 91 ? 5.040 10.739 -11.138 1.00 85.44 91 ASN A C 1
ATOM 772 O O . ASN A 1 91 ? 4.906 9.825 -11.949 1.00 85.44 91 ASN A O 1
ATOM 776 N N . MET A 1 92 ? 4.049 11.124 -10.333 1.00 84.38 92 MET A N 1
ATOM 777 C CA . MET A 1 92 ? 2.699 10.548 -10.366 1.00 84.38 92 MET A CA 1
ATOM 778 C C . MET A 1 92 ? 1.679 11.453 -11.076 1.00 84.38 92 MET A C 1
ATOM 780 O O . MET A 1 92 ? 0.473 11.236 -10.966 1.00 84.38 92 MET A O 1
ATOM 784 N N . ALA A 1 93 ? 2.128 12.488 -11.789 1.00 86.06 93 ALA A N 1
ATOM 785 C CA . ALA A 1 93 ? 1.255 13.297 -12.632 1.00 86.06 93 ALA A CA 1
ATOM 786 C C . ALA A 1 93 ? 0.548 12.410 -13.672 1.00 86.06 93 ALA A C 1
ATOM 788 O O . ALA A 1 93 ? 1.168 11.550 -14.294 1.00 86.06 93 ALA A O 1
ATOM 789 N N . GLY A 1 94 ? -0.766 12.591 -13.828 1.00 84.69 94 GLY A 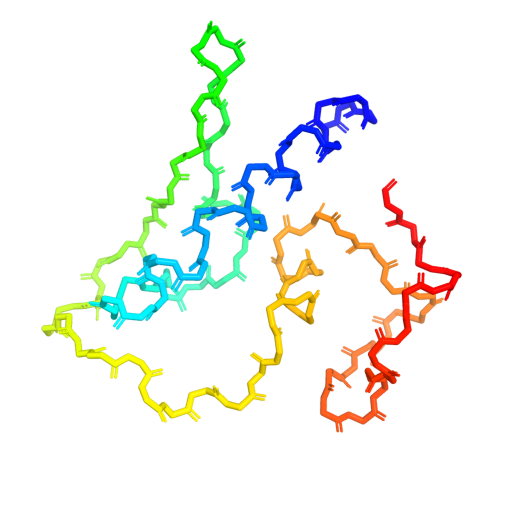N 1
ATOM 790 C CA . GLY A 1 94 ? -1.595 11.780 -14.729 1.00 84.69 94 GLY A CA 1
ATOM 791 C C . GLY A 1 94 ? -2.034 10.425 -14.163 1.00 84.69 94 GLY A C 1
ATOM 792 O O . GLY A 1 94 ? -2.831 9.738 -14.795 1.00 84.69 94 GLY A O 1
ATOM 793 N N . TRP A 1 95 ? -1.579 10.042 -12.967 1.00 90.19 95 TRP A N 1
ATOM 794 C CA . TRP A 1 95 ? -2.069 8.835 -12.307 1.00 90.19 95 TRP A CA 1
ATOM 795 C C . TRP A 1 95 ? -3.458 9.080 -11.724 1.00 90.19 95 TRP A C 1
ATOM 797 O O . TRP A 1 95 ? -3.734 10.128 -11.134 1.00 90.19 95 TRP A O 1
ATOM 807 N N . LYS A 1 96 ? -4.329 8.076 -11.819 1.00 90.38 96 LYS A N 1
ATOM 808 C CA . LYS A 1 96 ? -5.628 8.095 -11.150 1.00 90.38 96 LYS A CA 1
ATOM 809 C C . LYS A 1 96 ? -5.455 7.625 -9.711 1.00 90.38 96 LYS A C 1
ATOM 811 O O . LYS A 1 96 ? -5.236 6.441 -9.455 1.00 90.38 96 LYS A O 1
ATOM 816 N N . LEU A 1 97 ? -5.547 8.573 -8.786 1.00 88.38 97 LEU A N 1
ATOM 817 C CA . LEU A 1 97 ? -5.512 8.353 -7.343 1.00 88.38 97 LEU A CA 1
ATOM 818 C C . LEU A 1 97 ? -6.931 8.041 -6.846 1.00 88.38 97 LEU A C 1
ATOM 820 O O . LEU A 1 97 ? -7.800 8.922 -6.924 1.00 88.38 97 LEU A O 1
#

Radius of gyration: 13.6 Å; chains: 1; bounding box: 32×32×33 Å

Sequence (97 aa):
MPSNERKRVREAFLRQFPTIWKMGYFPEKPSPSSLIWDNNTGALYFVGFRDSMPFQPNNQSRKPLKAWLPDFDLARPPQEDFIWRKDYTENMAGWKL

pLDDT: mean 83.84, std 9.5, range [56.66, 94.56]

Secondary structure (DSSP, 8-state):
--HHHHHHHHHHHHHHHHHHHHTT---SS-SGGGEEEETTTTEEEE---TT--S----------GGGGTGGGTS-B-SSTT--HHHH--S--TT-B-

Foldseek 3Di:
DDPVQLVLQLVLQLVCVVVCLQQQNDAPQLALVQWDADPVVSDIHGDRCPPSPPRDGNPDDPQDSVNSCVSNVSKAAQDPPDDSVPPPPVDCPNIHD